Protein AF-A0A935K121-F1 (afdb_monomer)

Mean predicted aligned error: 13.32 Å

Secondary structure (DSSP, 8-state):
--SHHHHHHHHHHHHHHHHHHHHHHHHHHHHHHHHHHHHHHHHHHHHHHHHHHHHHHHT---EEEETTTTEEEE-HHHHHHTT--GGGHHHHTT--

Organism: NCBI:txid2899244

pLDDT: mean 79.19, std 12.78, range [46.12, 96.81]

Radius of gyration: 29.62 Å; Cα contacts (8 Å, |Δi|>4): 40; chains: 1; bounding box: 50×32×86 Å

Foldseek 3Di:
DPVVVVVVVVVVVVVVVVVVVVVVVVVVVVVVVVVVVVVVVVVVVVVVVVVLVVCQVVLHKDWDADPVVRDIDIDPSVCVSVVHDPVPPVPVSVPD

Structure (mmCIF, N/CA/C/O backbone):
data_AF-A0A935K121-F1
#
_entry.id   AF-A0A935K121-F1
#
loop_
_atom_site.group_PDB
_atom_site.id
_atom_site.type_symbol
_atom_site.label_atom_id
_atom_site.label_alt_id
_atom_site.label_comp_id
_atom_site.label_asym_id
_atom_site.label_entity_id
_atom_site.label_seq_id
_atom_site.pdbx_PDB_ins_code
_atom_site.Cartn_x
_atom_site.Cartn_y
_atom_site.Cartn_z
_atom_site.occupancy
_atom_site.B_iso_or_equiv
_atom_site.auth_seq_id
_atom_site.auth_comp_id
_atom_site.auth_asym_id
_atom_site.auth_atom_id
_atom_site.pdbx_PDB_model_num
ATOM 1 N N . MET A 1 1 ? 31.217 -5.859 -59.301 1.00 59.84 1 MET A N 1
ATOM 2 C CA . MET A 1 1 ? 31.493 -6.651 -58.084 1.00 59.84 1 MET A CA 1
ATOM 3 C C . MET A 1 1 ? 31.872 -5.676 -56.968 1.00 59.84 1 MET A C 1
ATOM 5 O O . MET A 1 1 ? 33.045 -5.379 -56.870 1.00 59.84 1 MET A O 1
ATOM 9 N N . ASN A 1 2 ? 30.900 -5.040 -56.279 1.00 62.22 2 ASN A N 1
ATOM 10 C CA . ASN A 1 2 ? 31.145 -4.176 -55.091 1.00 62.22 2 ASN A CA 1
ATOM 11 C C . ASN A 1 2 ? 29.881 -3.623 -54.372 1.00 62.22 2 ASN A C 1
ATOM 13 O O . ASN A 1 2 ? 30.006 -2.711 -53.563 1.00 62.22 2 ASN A O 1
ATOM 17 N N . ALA A 1 3 ? 28.670 -4.148 -54.614 1.00 72.00 3 ALA A N 1
ATOM 18 C CA . ALA A 1 3 ? 27.440 -3.629 -53.983 1.00 72.00 3 ALA A CA 1
ATOM 19 C C . ALA A 1 3 ? 26.908 -4.491 -52.815 1.00 72.00 3 ALA A C 1
ATOM 21 O O . ALA A 1 3 ? 26.134 -4.011 -51.987 1.00 72.00 3 ALA A O 1
ATOM 22 N N . ASP A 1 4 ? 27.331 -5.754 -52.708 1.00 78.69 4 ASP A N 1
ATOM 23 C CA . ASP A 1 4 ? 26.738 -6.705 -51.756 1.00 78.69 4 ASP A CA 1
ATOM 24 C C . ASP A 1 4 ? 27.190 -6.485 -50.309 1.00 78.69 4 ASP A C 1
ATOM 26 O O . ASP A 1 4 ? 26.422 -6.708 -49.372 1.00 78.69 4 ASP A O 1
ATOM 30 N N . TRP A 1 5 ? 28.415 -5.993 -50.106 1.00 78.12 5 TRP A N 1
ATOM 31 C CA . TRP A 1 5 ? 28.935 -5.703 -48.769 1.00 78.12 5 TRP A CA 1
ATOM 32 C C . TRP A 1 5 ? 28.259 -4.472 -48.148 1.00 78.12 5 TRP A C 1
ATOM 34 O O . TRP A 1 5 ? 27.997 -4.471 -46.949 1.00 78.12 5 TRP A O 1
ATOM 44 N N . GLN A 1 6 ? 27.882 -3.473 -48.960 1.00 79.69 6 GLN A N 1
ATOM 45 C CA . GLN A 1 6 ? 27.148 -2.290 -48.496 1.00 79.69 6 GLN A CA 1
ATOM 46 C C . GLN A 1 6 ? 25.730 -2.650 -48.042 1.00 79.69 6 GLN A C 1
ATOM 48 O O . GLN A 1 6 ? 25.289 -2.217 -46.979 1.00 79.69 6 GLN A O 1
ATOM 53 N N . ARG A 1 7 ? 25.031 -3.508 -48.798 1.00 75.94 7 ARG A N 1
ATOM 54 C CA . ARG A 1 7 ? 23.695 -3.997 -48.417 1.00 75.94 7 ARG A CA 1
ATOM 55 C C . ARG A 1 7 ? 23.734 -4.805 -47.119 1.00 75.94 7 ARG A C 1
ATOM 57 O O . ARG A 1 7 ? 22.887 -4.607 -46.254 1.00 75.94 7 ARG A O 1
ATOM 64 N N . ARG A 1 8 ? 24.740 -5.670 -46.947 1.00 78.06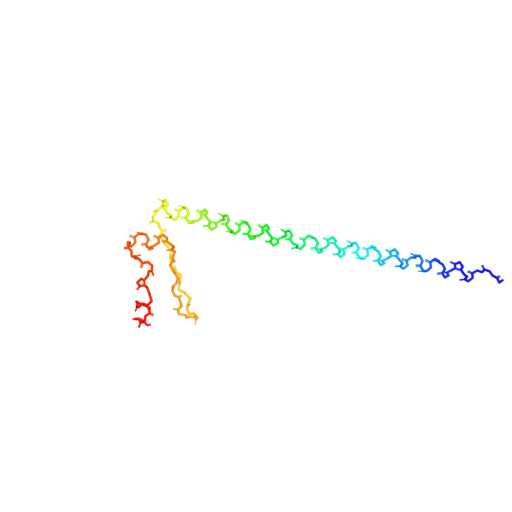 8 ARG A N 1
ATOM 65 C CA . ARG A 1 8 ? 24.931 -6.448 -45.709 1.00 78.06 8 ARG A CA 1
ATOM 66 C C . ARG A 1 8 ? 25.307 -5.563 -44.518 1.00 78.06 8 ARG A C 1
ATOM 68 O O . ARG A 1 8 ? 24.794 -5.786 -43.428 1.00 78.06 8 ARG A O 1
ATOM 75 N N . ALA A 1 9 ? 26.129 -4.535 -44.724 1.00 78.44 9 ALA A N 1
ATOM 76 C CA . ALA A 1 9 ? 26.507 -3.593 -43.671 1.00 78.44 9 ALA A CA 1
ATOM 77 C C . ALA A 1 9 ? 25.302 -2.798 -43.131 1.00 78.44 9 ALA A C 1
ATOM 79 O O . ALA A 1 9 ? 25.168 -2.638 -41.920 1.00 78.44 9 ALA A O 1
ATOM 80 N N . ILE A 1 10 ? 24.387 -2.369 -44.007 1.00 81.00 10 ILE A N 1
ATOM 81 C CA . ILE A 1 10 ? 23.167 -1.645 -43.610 1.00 81.00 10 ILE A CA 1
ATOM 82 C C . ILE A 1 10 ? 22.219 -2.554 -42.813 1.00 81.00 10 ILE A C 1
ATOM 84 O O . ILE A 1 10 ? 21.668 -2.130 -41.797 1.00 81.00 10 ILE A O 1
ATOM 88 N N . LEU A 1 11 ? 22.071 -3.818 -43.226 1.00 79.50 11 LEU A N 1
ATOM 89 C CA . LEU A 1 11 ? 21.242 -4.795 -42.511 1.00 79.50 11 LEU A CA 1
ATOM 90 C C . LEU A 1 11 ? 21.797 -5.114 -41.113 1.00 79.50 11 LEU A C 1
ATOM 92 O O . LEU A 1 11 ? 21.032 -5.172 -40.152 1.00 79.50 11 LEU A O 1
ATOM 96 N N . MET A 1 12 ? 23.120 -5.257 -40.981 1.00 80.12 12 MET A N 1
ATOM 97 C CA . MET A 1 12 ? 23.772 -5.516 -39.690 1.00 80.12 12 MET A CA 1
ATOM 98 C C . MET A 1 12 ? 23.703 -4.304 -38.747 1.00 80.12 12 MET A C 1
ATOM 100 O O . MET A 1 12 ? 23.465 -4.472 -37.553 1.00 80.12 12 MET A O 1
ATOM 104 N N . GLY A 1 13 ? 23.846 -3.080 -39.270 1.00 85.38 13 GLY A N 1
ATOM 105 C CA . GLY A 1 13 ? 23.717 -1.854 -38.474 1.00 85.38 13 GLY A CA 1
ATOM 106 C C . GLY A 1 13 ? 22.289 -1.604 -37.978 1.00 85.38 13 GLY A C 1
ATOM 107 O O . GLY A 1 13 ? 22.085 -1.266 -36.813 1.00 85.38 13 GLY A O 1
ATOM 108 N N . GLY A 1 14 ? 21.288 -1.830 -38.835 1.00 87.75 14 GLY A N 1
ATOM 109 C CA . GLY A 1 14 ? 19.878 -1.653 -38.479 1.00 87.75 14 GLY A CA 1
ATOM 110 C C . GLY A 1 14 ? 19.399 -2.635 -37.408 1.00 87.75 14 GLY A C 1
ATOM 111 O O . GLY A 1 14 ? 18.682 -2.239 -36.490 1.00 87.75 14 GLY A O 1
ATOM 112 N N . LEU A 1 15 ? 19.849 -3.893 -37.469 1.00 91.44 15 LEU A N 1
ATOM 113 C CA . LEU A 1 15 ? 19.509 -4.903 -36.464 1.00 91.44 15 LEU A CA 1
ATOM 114 C C . LEU A 1 15 ? 20.029 -4.518 -35.072 1.00 91.44 15 LEU A C 1
ATOM 116 O O . LEU A 1 15 ? 19.304 -4.654 -34.089 1.00 91.44 15 LEU A O 1
ATOM 120 N N . GLY A 1 16 ? 21.249 -3.979 -34.990 1.00 92.94 16 GLY A N 1
ATOM 121 C CA . GLY A 1 16 ? 21.817 -3.495 -33.732 1.00 92.94 16 GLY A CA 1
ATOM 122 C C . GLY A 1 16 ? 20.990 -2.372 -33.106 1.00 92.94 16 GLY A C 1
ATOM 123 O O . GLY A 1 16 ? 20.743 -2.395 -31.905 1.00 92.94 16 GLY A O 1
ATOM 124 N N . ILE A 1 17 ? 20.490 -1.438 -33.920 1.00 95.06 17 ILE A N 1
ATOM 125 C CA . ILE A 1 17 ? 19.633 -0.339 -33.451 1.00 95.06 17 ILE A CA 1
ATOM 126 C C . ILE A 1 17 ? 18.296 -0.876 -32.935 1.00 95.06 17 ILE A C 1
ATOM 128 O O . ILE A 1 17 ? 17.850 -0.464 -31.871 1.00 95.06 17 ILE A O 1
ATOM 132 N N . VAL A 1 18 ? 17.670 -1.818 -33.643 1.00 95.81 18 VAL A N 1
ATOM 133 C CA . VAL A 1 18 ? 16.395 -2.413 -33.209 1.00 95.81 18 VAL A CA 1
ATOM 134 C C . VAL A 1 18 ? 16.562 -3.174 -31.894 1.00 95.81 18 VAL A C 1
ATOM 136 O O . VAL A 1 18 ? 15.753 -3.006 -30.983 1.00 95.81 18 VAL A O 1
ATOM 139 N N . LEU A 1 19 ? 17.630 -3.965 -31.765 1.00 95.75 19 LEU A N 1
ATOM 140 C CA . LEU A 1 19 ? 17.937 -4.683 -30.528 1.00 95.75 19 LEU A CA 1
ATOM 141 C C . LEU A 1 19 ? 18.258 -3.721 -29.382 1.00 95.75 19 LEU A C 1
ATOM 143 O O . LEU A 1 19 ? 17.794 -3.932 -28.265 1.00 95.75 19 LEU A O 1
ATOM 147 N N . PHE A 1 20 ? 19.000 -2.649 -29.657 1.00 96.31 20 PHE A N 1
ATOM 148 C CA . PHE A 1 20 ? 19.338 -1.630 -28.668 1.00 96.31 20 PHE A CA 1
ATOM 149 C C . PHE A 1 20 ? 18.094 -0.879 -28.188 1.00 96.31 20 PHE A C 1
ATOM 151 O O . PHE A 1 20 ? 17.855 -0.815 -26.987 1.00 96.31 20 PHE A O 1
ATOM 158 N N . LEU A 1 21 ? 17.259 -0.388 -29.108 1.00 96.81 21 LEU A N 1
ATOM 159 C CA . LEU A 1 21 ? 16.006 0.293 -28.777 1.00 96.81 21 LEU A CA 1
ATOM 160 C C . LEU A 1 21 ? 15.050 -0.633 -28.019 1.00 96.81 21 LEU A C 1
ATOM 162 O O . LEU A 1 21 ? 14.457 -0.218 -27.025 1.00 96.81 21 LEU A O 1
ATOM 166 N N . GLY A 1 22 ? 14.942 -1.897 -28.437 1.00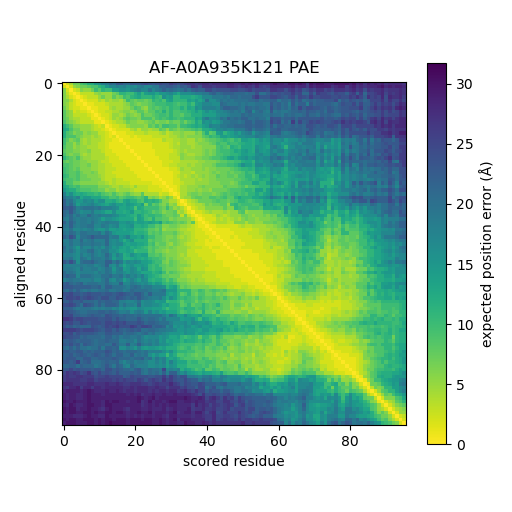 96.56 22 GLY A N 1
ATOM 167 C CA . GLY A 1 22 ? 14.156 -2.907 -27.733 1.00 96.56 22 GLY A CA 1
ATOM 168 C C . GLY A 1 22 ? 14.665 -3.148 -26.310 1.00 96.56 22 GLY A C 1
ATOM 169 O O . GLY A 1 22 ? 13.884 -3.102 -25.362 1.00 96.56 22 GLY A O 1
ATOM 170 N N . MET A 1 23 ? 15.978 -3.323 -26.143 1.00 95.94 23 MET A N 1
ATOM 171 C CA . MET A 1 23 ? 16.612 -3.501 -24.835 1.00 95.94 23 MET A CA 1
ATOM 172 C C . MET A 1 23 ? 16.419 -2.270 -23.939 1.00 95.94 23 MET A C 1
ATOM 174 O O . MET A 1 23 ? 16.084 -2.410 -22.765 1.00 95.94 23 MET A O 1
ATOM 178 N N . SER A 1 24 ? 16.563 -1.058 -24.482 1.00 95.12 24 SER A N 1
ATOM 179 C CA . SER A 1 24 ? 16.314 0.186 -23.745 1.00 95.12 24 SER A CA 1
ATOM 180 C C . SER A 1 24 ? 14.863 0.295 -23.274 1.00 95.12 24 SER A C 1
ATOM 182 O O . SER A 1 24 ? 14.624 0.685 -22.132 1.00 95.12 24 SER A O 1
ATOM 184 N N . LEU A 1 25 ? 13.891 -0.089 -24.107 1.00 95.62 25 LEU A N 1
ATOM 185 C CA . LEU A 1 25 ? 12.478 -0.102 -23.718 1.00 95.62 25 LEU A CA 1
ATOM 186 C C . LEU A 1 25 ? 12.201 -1.117 -22.606 1.00 95.62 25 LEU A C 1
ATOM 188 O O . LEU A 1 25 ? 11.489 -0.789 -21.657 1.00 95.62 25 LEU A O 1
ATOM 192 N N . VAL A 1 26 ? 12.795 -2.311 -22.684 1.00 94.38 26 VAL A N 1
ATOM 193 C CA . VAL A 1 26 ? 12.685 -3.327 -21.625 1.00 94.38 26 VAL A CA 1
ATOM 194 C C . VAL A 1 26 ? 13.282 -2.814 -20.315 1.00 94.38 26 VAL A C 1
ATOM 196 O O . VAL A 1 26 ? 12.663 -2.978 -19.270 1.00 94.38 26 VAL A O 1
ATOM 199 N N . LEU A 1 27 ? 14.431 -2.136 -20.349 1.00 93.31 27 LEU A N 1
ATOM 200 C CA . LEU A 1 27 ? 15.043 -1.558 -19.148 1.00 93.31 27 LEU A CA 1
ATOM 201 C C . LEU A 1 27 ? 14.170 -0.470 -18.511 1.00 93.31 27 LEU A C 1
ATOM 203 O O . LEU A 1 27 ? 13.979 -0.473 -17.295 1.00 93.31 27 LEU A O 1
ATOM 207 N N . ILE A 1 28 ? 13.597 0.427 -19.320 1.00 92.06 28 ILE A N 1
ATOM 208 C CA . ILE A 1 28 ? 12.657 1.448 -18.833 1.00 92.06 28 ILE A CA 1
ATOM 209 C C . ILE A 1 28 ? 11.419 0.779 -18.226 1.00 92.06 28 ILE A C 1
ATOM 211 O O . ILE A 1 28 ? 10.946 1.195 -17.169 1.00 92.06 28 ILE A O 1
ATOM 215 N N . TRP A 1 29 ? 10.900 -0.268 -18.867 1.00 89.19 29 TRP A N 1
ATOM 216 C CA . TRP A 1 29 ? 9.761 -1.027 -18.359 1.00 89.19 29 TRP A CA 1
ATOM 217 C C . TRP A 1 29 ? 10.073 -1.710 -17.018 1.00 89.19 29 TRP A C 1
ATOM 219 O O . TRP A 1 29 ? 9.297 -1.561 -16.075 1.00 89.19 29 TRP A O 1
ATOM 229 N N . LEU A 1 30 ? 11.232 -2.366 -16.891 1.00 87.25 30 LEU A N 1
ATOM 230 C CA . LEU A 1 30 ? 11.680 -3.003 -15.646 1.00 87.25 30 LEU A CA 1
ATOM 231 C C . LEU A 1 30 ? 11.810 -1.996 -14.499 1.00 87.25 30 LEU A C 1
ATOM 233 O O . LEU A 1 30 ? 11.380 -2.275 -13.382 1.00 87.25 30 LEU A O 1
ATOM 237 N N . PHE A 1 31 ? 12.363 -0.815 -14.780 1.00 87.38 31 PHE A N 1
ATOM 238 C CA . PHE A 1 31 ? 12.517 0.241 -13.783 1.00 87.38 31 PHE A CA 1
ATOM 239 C C . PHE A 1 31 ? 11.162 0.771 -13.297 1.00 87.38 31 PHE A C 1
ATOM 241 O O . PHE A 1 31 ? 10.914 0.854 -12.095 1.00 87.38 31 PHE A O 1
ATOM 248 N N . ARG A 1 32 ? 10.240 1.057 -14.227 1.00 79.00 32 ARG A N 1
ATOM 249 C CA . ARG A 1 32 ? 8.889 1.536 -13.889 1.00 79.00 32 ARG A CA 1
ATOM 250 C C . ARG A 1 32 ? 8.069 0.508 -13.111 1.00 79.00 32 ARG A C 1
ATOM 252 O O . ARG A 1 32 ? 7.222 0.900 -12.311 1.00 79.00 32 ARG A O 1
ATOM 259 N N . ASN A 1 33 ? 8.310 -0.784 -13.332 1.00 78.88 33 ASN A N 1
ATOM 260 C CA . ASN A 1 33 ? 7.593 -1.849 -12.636 1.00 78.88 33 ASN A CA 1
ATOM 261 C C . ASN A 1 33 ? 7.861 -1.834 -11.120 1.00 78.88 33 ASN A C 1
ATOM 263 O O . ASN A 1 33 ? 6.949 -2.087 -10.340 1.00 78.88 33 ASN A O 1
ATOM 267 N N . GLN A 1 34 ? 9.071 -1.465 -10.686 1.00 69.31 34 GLN A N 1
ATOM 268 C CA . GLN A 1 34 ? 9.392 -1.422 -9.253 1.00 69.31 34 GLN A CA 1
ATOM 269 C C . GLN A 1 34 ? 8.766 -0.232 -8.520 1.00 69.31 34 GLN A C 1
ATOM 271 O O . GLN A 1 34 ? 8.390 -0.336 -7.352 1.00 69.31 34 GLN A O 1
ATOM 276 N N . GLU A 1 35 ? 8.623 0.902 -9.202 1.00 71.00 35 GLU A N 1
ATOM 277 C CA . GLU A 1 35 ? 8.108 2.130 -8.596 1.00 71.00 35 GLU A CA 1
ATOM 278 C C . GLU A 1 35 ? 6.618 2.001 -8.231 1.00 71.00 35 GLU A C 1
ATOM 280 O O . GLU A 1 35 ? 6.170 2.497 -7.196 1.00 71.00 35 GLU A O 1
ATOM 285 N N . ALA A 1 36 ? 5.852 1.265 -9.044 1.00 72.94 36 ALA A N 1
ATOM 286 C CA . ALA A 1 36 ? 4.427 1.040 -8.821 1.00 72.94 36 ALA A CA 1
ATOM 287 C C . ALA A 1 36 ? 4.151 0.226 -7.546 1.00 72.94 36 ALA A C 1
ATOM 289 O O . ALA A 1 36 ? 3.264 0.580 -6.763 1.00 72.94 36 ALA A O 1
ATOM 290 N N . GLU A 1 37 ? 4.931 -0.830 -7.311 1.00 78.94 37 GLU A N 1
ATOM 291 C CA . GLU A 1 37 ? 4.760 -1.695 -6.143 1.00 78.94 37 GLU A CA 1
ATOM 292 C C . GLU A 1 37 ? 5.117 -0.956 -4.853 1.00 78.94 37 GLU A C 1
ATOM 294 O O . GLU A 1 37 ? 4.312 -0.936 -3.918 1.00 78.94 37 GLU A O 1
ATOM 299 N N . PHE A 1 38 ? 6.257 -0.260 -4.820 1.00 76.44 38 PHE A N 1
ATOM 300 C CA . PHE A 1 38 ? 6.695 0.466 -3.627 1.00 76.44 38 PHE A CA 1
ATOM 301 C C . PHE A 1 38 ? 5.722 1.587 -3.239 1.00 76.44 38 PHE A C 1
ATOM 303 O O . PHE A 1 38 ? 5.340 1.712 -2.074 1.00 76.44 38 PHE A O 1
ATOM 310 N N . VAL A 1 39 ? 5.245 2.362 -4.218 1.00 81.62 39 VAL A N 1
ATOM 311 C CA . VAL A 1 39 ? 4.261 3.425 -3.968 1.00 81.62 39 VAL A CA 1
ATOM 312 C C . VAL A 1 39 ? 2.931 2.847 -3.474 1.00 81.62 39 VAL A C 1
ATOM 314 O O . VAL A 1 39 ? 2.287 3.454 -2.615 1.00 81.62 39 VAL A O 1
ATOM 317 N N . SER A 1 40 ? 2.505 1.686 -3.982 1.00 82.62 40 SER A N 1
ATOM 318 C CA . SER A 1 40 ? 1.277 1.025 -3.520 1.00 82.62 40 SER A CA 1
ATOM 319 C C . SER A 1 40 ? 1.401 0.508 -2.083 1.00 82.62 40 SER A C 1
ATOM 321 O O . SER A 1 40 ? 0.502 0.743 -1.273 1.00 82.62 40 SER A O 1
ATOM 323 N N . ALA A 1 41 ? 2.538 -0.105 -1.742 1.00 85.88 41 ALA A N 1
ATOM 324 C CA . ALA A 1 41 ? 2.811 -0.630 -0.412 1.00 85.88 41 ALA A CA 1
ATOM 325 C C . ALA A 1 41 ? 2.915 0.495 0.625 1.00 85.88 41 ALA A C 1
ATOM 327 O O . ALA A 1 41 ? 2.323 0.403 1.699 1.00 85.88 41 ALA A O 1
ATOM 328 N N . GLU A 1 42 ? 3.590 1.595 0.286 1.00 88.25 42 GLU A N 1
ATOM 329 C CA . GLU A 1 42 ? 3.737 2.737 1.188 1.00 88.25 42 GLU A CA 1
ATOM 330 C C . GLU A 1 42 ? 2.407 3.473 1.408 1.00 88.25 42 GLU A C 1
ATOM 332 O O . GLU A 1 42 ? 2.070 3.838 2.537 1.00 88.25 42 GLU A O 1
ATOM 337 N N . LYS A 1 43 ? 1.590 3.630 0.356 1.00 89.00 43 LYS A N 1
ATOM 338 C CA . LYS A 1 43 ? 0.219 4.151 0.492 1.00 89.00 43 LYS A CA 1
ATOM 339 C C . LYS A 1 43 ? -0.636 3.252 1.380 1.00 89.00 43 LYS A C 1
ATOM 341 O O . LYS A 1 43 ? -1.357 3.761 2.236 1.00 89.00 43 LYS A O 1
ATOM 346 N N . LEU A 1 44 ? -0.552 1.933 1.196 1.00 88.31 44 LEU A N 1
ATOM 347 C CA . LEU A 1 44 ? -1.289 0.974 2.015 1.00 88.31 44 LEU A CA 1
ATOM 348 C C . LEU A 1 44 ? -0.868 1.069 3.485 1.00 88.31 44 LEU A C 1
ATOM 350 O O . LEU A 1 44 ? -1.732 1.194 4.351 1.00 88.31 44 LEU A O 1
ATOM 354 N N . ARG A 1 45 ? 0.442 1.091 3.759 1.00 88.88 45 ARG A N 1
ATOM 355 C CA . ARG A 1 45 ? 1.000 1.239 5.110 1.00 88.88 45 ARG A CA 1
ATOM 356 C C . ARG A 1 45 ? 0.500 2.515 5.782 1.00 88.88 45 ARG A C 1
ATOM 358 O O . ARG A 1 45 ? -0.019 2.463 6.894 1.00 88.88 45 ARG A O 1
ATOM 365 N N . ARG A 1 46 ? 0.587 3.652 5.088 1.00 91.12 46 ARG A N 1
ATOM 366 C CA . ARG A 1 46 ? 0.141 4.947 5.615 1.00 91.12 46 ARG A CA 1
ATOM 367 C C . ARG A 1 46 ? -1.361 4.971 5.901 1.00 91.12 46 ARG A C 1
ATOM 369 O O . ARG A 1 46 ? -1.771 5.468 6.946 1.00 91.12 46 ARG A O 1
ATOM 376 N N . ASN A 1 47 ? -2.176 4.410 5.011 1.00 89.56 47 ASN A N 1
ATOM 377 C CA . ASN A 1 47 ? -3.621 4.317 5.225 1.00 89.56 47 ASN A CA 1
ATOM 378 C C . ASN A 1 47 ? -3.957 3.414 6.420 1.00 89.56 47 ASN A C 1
ATOM 380 O O . ASN A 1 47 ? -4.851 3.739 7.198 1.00 89.56 47 ASN A O 1
ATOM 384 N N . GLN A 1 48 ? -3.236 2.302 6.597 1.00 89.81 48 GLN A N 1
ATOM 385 C CA . GLN A 1 48 ? -3.409 1.418 7.752 1.00 89.81 48 GLN A CA 1
ATOM 386 C C . GLN A 1 48 ? -3.044 2.117 9.066 1.00 89.81 48 GLN A C 1
ATOM 388 O O . GLN A 1 48 ? -3.753 1.957 10.057 1.00 89.81 48 GLN A O 1
ATOM 393 N N . GLU A 1 49 ? -1.973 2.910 9.084 1.00 90.19 49 GLU A N 1
ATOM 394 C CA . GLU A 1 49 ? -1.581 3.703 10.254 1.00 90.19 49 GLU A CA 1
ATOM 395 C C . GLU A 1 49 ? -2.636 4.752 10.606 1.00 90.19 49 GLU A C 1
ATOM 397 O O . GLU A 1 49 ? -3.068 4.822 11.756 1.00 90.19 49 GLU A O 1
ATOM 402 N N . GLN A 1 50 ? -3.122 5.495 9.610 1.00 90.31 50 GLN A N 1
ATOM 403 C CA . GLN A 1 50 ? -4.194 6.475 9.800 1.00 90.31 50 GLN A CA 1
ATOM 404 C C . GLN A 1 50 ? -5.489 5.826 10.293 1.00 90.31 50 GLN A C 1
ATOM 406 O O . GLN A 1 50 ? -6.145 6.361 11.184 1.00 90.31 50 GLN A O 1
ATOM 411 N N . LEU A 1 51 ? -5.852 4.662 9.749 1.00 86.50 51 LEU A N 1
ATOM 412 C CA . LEU A 1 51 ? -7.031 3.923 10.190 1.00 86.50 51 LEU A CA 1
ATOM 413 C C . LEU A 1 51 ? -6.889 3.467 11.645 1.00 86.50 51 LEU A C 1
ATOM 415 O O . LEU A 1 51 ? -7.823 3.639 12.423 1.00 86.50 51 LEU A O 1
ATOM 419 N N . ARG A 1 52 ? -5.723 2.930 12.028 1.00 84.81 52 ARG A N 1
ATOM 420 C CA . ARG A 1 52 ? -5.441 2.539 13.418 1.00 84.81 52 ARG A CA 1
ATOM 421 C C . ARG A 1 52 ? -5.540 3.730 14.365 1.00 84.81 52 ARG A C 1
ATOM 423 O O . ARG A 1 52 ? -6.124 3.609 15.438 1.00 84.81 52 ARG A O 1
ATOM 430 N N . GLU A 1 53 ? -4.994 4.878 13.976 1.00 86.50 53 GLU A N 1
ATOM 431 C CA . GLU A 1 53 ? -5.055 6.097 14.782 1.00 86.50 53 GLU A CA 1
ATOM 432 C C . GLU A 1 53 ? -6.493 6.617 14.918 1.00 86.50 53 GLU A C 1
ATOM 434 O O . GLU A 1 53 ? -6.932 6.922 16.026 1.00 86.50 53 GLU A O 1
ATOM 439 N N . ALA A 1 54 ? -7.260 6.636 13.826 1.00 86.81 54 ALA A N 1
ATOM 440 C CA . ALA A 1 54 ? -8.668 7.023 13.842 1.00 86.81 54 ALA A CA 1
ATOM 441 C C . ALA A 1 54 ? -9.513 6.088 14.721 1.00 86.81 54 ALA A C 1
ATOM 443 O O . ALA A 1 54 ? -10.311 6.562 15.529 1.00 86.81 54 ALA A O 1
ATOM 444 N N . GLN A 1 55 ? -9.302 4.772 14.610 1.00 83.88 55 GLN A N 1
ATOM 445 C CA . GLN A 1 55 ? -9.942 3.765 15.460 1.00 83.88 55 GLN A CA 1
ATOM 446 C C . GLN A 1 55 ? -9.632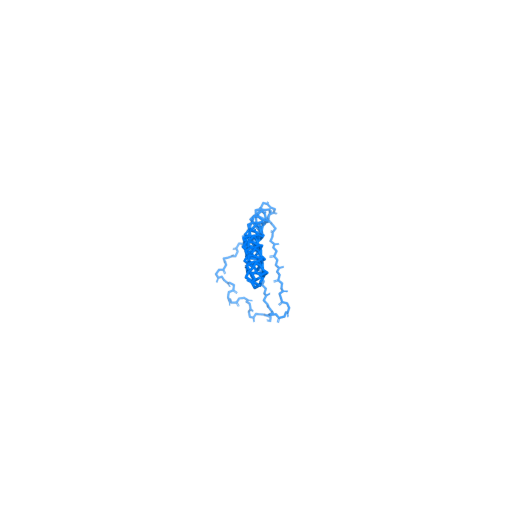 4.013 16.940 1.00 83.88 55 GLN A C 1
ATOM 448 O O . GLN A 1 55 ? -10.552 4.032 17.758 1.00 83.88 55 GLN A O 1
ATOM 453 N N . ARG A 1 56 ? -8.368 4.301 17.271 1.00 80.69 56 ARG A N 1
ATOM 454 C CA . ARG A 1 56 ? -7.924 4.602 18.639 1.00 80.69 56 ARG A CA 1
ATOM 455 C C . ARG A 1 56 ? -8.516 5.886 19.205 1.00 80.69 56 ARG A C 1
ATOM 457 O O . ARG A 1 56 ? -8.963 5.908 20.350 1.00 80.69 56 ARG A O 1
ATOM 464 N N . LEU A 1 57 ? -8.546 6.957 18.415 1.00 84.00 57 LEU A N 1
ATOM 465 C CA . LEU A 1 57 ? -9.142 8.232 18.823 1.00 84.00 57 LEU A CA 1
ATOM 466 C C . LEU A 1 57 ? -10.655 8.110 19.027 1.00 84.00 57 LEU A C 1
ATOM 468 O O . LEU A 1 57 ? -11.189 8.638 20.001 1.00 84.00 57 LEU A O 1
ATOM 472 N N . ALA A 1 58 ? -11.335 7.385 18.139 1.00 83.06 58 ALA A N 1
ATOM 473 C CA . ALA A 1 58 ? -12.772 7.153 18.227 1.00 83.06 58 ALA A CA 1
ATOM 474 C C . ALA A 1 58 ? -13.153 6.078 19.258 1.00 83.06 58 ALA A C 1
ATOM 476 O O . ALA A 1 58 ? -14.336 5.945 19.568 1.00 83.06 58 ALA A O 1
ATOM 477 N N . ARG A 1 59 ? -12.181 5.310 19.777 1.00 82.94 59 ARG A N 1
ATOM 478 C CA . ARG A 1 59 ? -12.407 4.086 20.565 1.00 82.94 59 ARG A CA 1
ATOM 479 C C . ARG A 1 59 ? -13.391 3.149 19.864 1.00 82.94 59 ARG A C 1
ATOM 481 O O . ARG A 1 59 ? -14.360 2.676 20.457 1.00 82.94 59 ARG A O 1
ATOM 488 N N . VAL A 1 60 ? -13.140 2.898 18.582 1.00 79.88 60 VAL A N 1
ATOM 489 C CA . VAL A 1 60 ? -13.932 1.995 17.743 1.00 79.88 60 VAL A CA 1
ATOM 490 C C . VAL A 1 60 ? -13.032 0.873 17.251 1.00 79.88 60 VAL A C 1
ATOM 492 O O . VAL A 1 60 ? -12.035 1.109 16.573 1.00 79.88 60 VAL A O 1
ATOM 495 N N . GLY A 1 61 ? -13.405 -0.360 17.580 1.00 81.12 61 GLY A N 1
ATOM 496 C CA . GLY A 1 61 ? -12.776 -1.565 17.059 1.00 81.12 61 GLY A CA 1
ATOM 497 C C . GLY A 1 61 ? -13.575 -2.171 15.903 1.00 81.12 61 GLY A C 1
ATOM 498 O O . GLY A 1 61 ? -14.756 -1.883 15.729 1.00 81.12 61 GLY A O 1
ATOM 499 N N . SER A 1 62 ? -12.933 -3.033 15.123 1.00 77.81 62 SER A N 1
ATOM 500 C CA . SER A 1 62 ? -13.555 -3.794 14.034 1.00 77.81 62 SER A CA 1
ATOM 501 C C . SER A 1 62 ? -13.253 -5.279 14.185 1.00 77.81 62 SER A C 1
ATOM 503 O O . SER A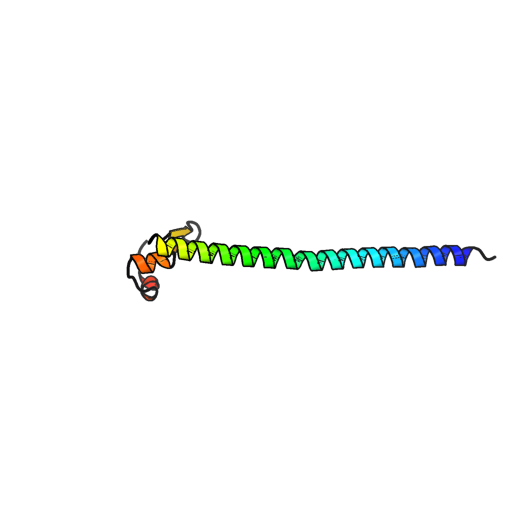 1 62 ? -12.272 -5.662 14.829 1.00 77.81 62 SER A O 1
ATOM 505 N N . TRP A 1 63 ? -14.117 -6.108 13.612 1.00 84.88 63 TRP A N 1
ATOM 506 C CA . TRP A 1 63 ? -13.953 -7.551 13.555 1.00 84.88 63 TRP A CA 1
ATOM 507 C C . TRP A 1 63 ? -14.357 -8.058 12.181 1.00 84.88 63 TRP A C 1
ATOM 509 O O . TRP A 1 63 ? -15.241 -7.490 11.541 1.00 84.88 63 TRP A O 1
ATOM 519 N N . GLU A 1 64 ? -13.693 -9.109 11.728 1.00 82.06 64 GLU A N 1
ATOM 520 C CA . GLU A 1 64 ? -13.914 -9.707 10.420 1.00 82.06 64 GLU A CA 1
ATOM 521 C C . GLU A 1 64 ? -13.921 -11.223 10.563 1.00 82.06 64 GLU A C 1
ATOM 523 O O . GLU A 1 64 ? -12.983 -11.807 11.103 1.00 82.06 64 GLU A O 1
ATOM 528 N N . LEU A 1 65 ? -14.999 -11.852 10.100 1.00 83.56 65 LEU A N 1
ATOM 529 C CA . LEU A 1 65 ? -15.132 -13.299 10.064 1.00 83.56 65 LEU A CA 1
ATOM 530 C C . LEU A 1 65 ? -14.951 -13.776 8.628 1.00 83.56 65 LEU A C 1
ATOM 532 O O . LEU A 1 65 ? -15.791 -13.513 7.767 1.00 83.56 65 LEU A O 1
ATOM 536 N N . ASP A 1 66 ? -13.887 -14.527 8.391 1.00 77.94 66 ASP A N 1
ATOM 537 C CA . ASP A 1 66 ? -13.742 -15.298 7.169 1.00 77.94 66 ASP A CA 1
ATOM 538 C C . ASP A 1 66 ? -14.597 -16.565 7.287 1.00 77.94 66 ASP A C 1
ATOM 540 O O . ASP A 1 66 ? -14.255 -17.500 8.009 1.00 77.94 66 ASP A O 1
ATOM 544 N N . LEU A 1 67 ? -15.724 -16.594 6.575 1.00 80.50 67 LEU A N 1
ATOM 545 C CA . LEU A 1 67 ? -16.660 -17.722 6.572 1.00 80.50 67 LEU A CA 1
ATOM 546 C C . LEU A 1 67 ? -16.095 -18.980 5.896 1.00 80.50 67 LEU A C 1
ATOM 548 O O . LEU A 1 67 ? -16.595 -20.074 6.144 1.00 80.50 67 LEU A O 1
ATOM 552 N N . VAL A 1 68 ? -15.076 -18.842 5.043 1.00 82.44 68 VAL A N 1
ATOM 553 C CA . VAL A 1 68 ? -14.448 -19.973 4.348 1.00 82.44 68 VAL A CA 1
ATOM 554 C C . VAL A 1 68 ? -13.437 -20.654 5.261 1.00 82.44 68 VAL A C 1
ATOM 556 O O . VAL A 1 68 ? -13.396 -21.881 5.325 1.00 82.44 68 VAL A O 1
ATOM 559 N N . SER A 1 69 ? -12.622 -19.873 5.977 1.00 79.81 69 SER A N 1
ATOM 560 C CA . SER A 1 69 ? -11.613 -20.422 6.893 1.00 79.81 69 SER A CA 1
ATOM 561 C C . SER A 1 69 ? -12.067 -20.530 8.352 1.00 79.81 69 SER A C 1
ATOM 563 O O . SER A 1 69 ? -11.346 -21.109 9.165 1.00 79.81 69 SER A O 1
ATOM 565 N N . GLY A 1 70 ? -13.231 -19.973 8.694 1.00 80.81 70 GLY A N 1
ATOM 566 C CA . GLY A 1 70 ? -13.745 -19.876 10.063 1.00 80.81 70 GLY A CA 1
ATOM 567 C C . GLY A 1 70 ? -12.942 -18.927 10.959 1.00 80.81 70 GLY A C 1
ATOM 568 O O . GLY A 1 70 ? -13.098 -18.948 12.179 1.00 80.81 70 GLY A O 1
ATOM 569 N N . LYS A 1 71 ? -12.038 -18.117 10.394 1.00 76.12 71 LYS A N 1
ATOM 570 C CA . LYS A 1 71 ? -11.130 -17.270 11.174 1.00 76.12 71 LYS A CA 1
ATOM 571 C C . LYS A 1 71 ? -11.778 -15.935 11.499 1.00 76.12 71 LYS A C 1
ATOM 573 O O . LYS A 1 71 ? -12.184 -15.200 10.605 1.00 76.12 71 LYS A O 1
ATOM 578 N N . LEU A 1 72 ? -11.794 -15.604 12.785 1.00 78.81 72 LEU A N 1
ATOM 579 C CA . LEU A 1 72 ? -12.238 -14.314 13.292 1.00 78.81 72 LEU A CA 1
ATOM 580 C C . LEU A 1 72 ? -11.026 -13.430 13.604 1.00 78.81 72 LEU A C 1
ATOM 582 O O . LEU A 1 72 ? -10.235 -13.732 14.502 1.00 78.81 72 LEU A O 1
ATOM 586 N N . ALA A 1 73 ? -10.881 -12.340 12.861 1.00 80.50 73 ALA A N 1
ATOM 587 C CA . ALA A 1 73 ? -9.877 -11.311 13.082 1.00 80.50 73 ALA A CA 1
ATOM 588 C C . ALA A 1 73 ? -10.490 -10.133 13.847 1.00 80.50 73 ALA A C 1
ATOM 590 O O . ALA A 1 73 ? -11.610 -9.717 13.566 1.00 80.50 73 ALA A O 1
ATOM 591 N N . TRP A 1 74 ? -9.739 -9.570 14.791 1.00 80.94 74 TRP A N 1
ATOM 592 C CA . TRP A 1 74 ? -10.125 -8.375 15.544 1.00 80.94 74 TRP A CA 1
ATOM 593 C C . TRP A 1 74 ? -9.070 -7.292 15.347 1.00 80.94 74 TRP A C 1
ATOM 595 O O . TRP A 1 74 ? -7.874 -7.593 15.293 1.00 80.94 74 TRP A O 1
ATOM 605 N N . SER A 1 75 ? -9.487 -6.031 15.274 1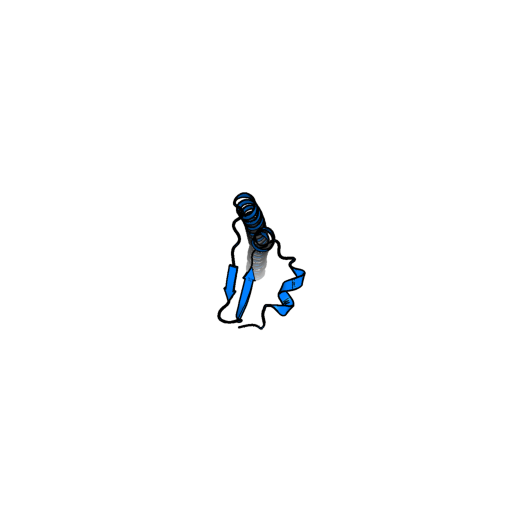.00 81.31 75 SER A N 1
ATOM 606 C CA . SER A 1 75 ? -8.544 -4.914 15.242 1.00 81.31 75 SER A CA 1
ATOM 607 C C . SER A 1 75 ? -7.836 -4.740 16.584 1.00 81.31 75 SER A C 1
ATOM 609 O O . SER A 1 75 ? -8.405 -5.006 17.643 1.00 81.31 75 SER A O 1
ATOM 611 N N . ASP A 1 76 ? -6.615 -4.199 16.548 1.00 79.31 76 ASP A N 1
ATOM 612 C CA . ASP A 1 76 ? -5.806 -3.942 17.747 1.00 79.31 76 ASP A CA 1
ATOM 613 C C . ASP A 1 76 ? -6.558 -3.096 18.793 1.00 79.31 76 ASP A C 1
ATOM 615 O O . ASP A 1 76 ? -6.491 -3.378 19.988 1.00 79.31 76 ASP A O 1
ATOM 619 N N . GLU A 1 77 ? -7.332 -2.106 18.337 1.00 80.25 77 GLU A N 1
ATOM 620 C CA . GLU A 1 77 ? -8.116 -1.228 19.210 1.00 80.25 77 GLU A CA 1
ATOM 621 C C . GLU A 1 77 ? -9.240 -1.958 19.957 1.00 80.25 77 GLU A C 1
ATOM 623 O O . GLU A 1 77 ? -9.578 -1.600 21.081 1.00 80.25 77 GLU A O 1
ATOM 628 N N . LEU A 1 78 ? -9.803 -3.024 19.387 1.00 79.12 78 LEU A N 1
ATOM 629 C CA . LEU A 1 78 ? -10.901 -3.743 20.025 1.00 79.12 78 LEU A CA 1
ATOM 630 C C . LEU A 1 78 ? -10.430 -4.485 21.286 1.00 79.12 78 LEU A C 1
ATOM 632 O O . LEU A 1 78 ? -11.150 -4.529 22.281 1.00 79.12 78 LEU A O 1
ATOM 636 N N . PHE A 1 79 ? -9.185 -4.972 21.299 1.00 76.88 79 PHE A N 1
ATOM 637 C CA . PHE A 1 79 ? -8.555 -5.496 22.516 1.00 76.88 79 PHE A CA 1
ATOM 638 C C . PHE A 1 79 ? -8.364 -4.414 23.579 1.00 76.88 79 PHE A C 1
ATOM 640 O O . PHE A 1 79 ? -8.506 -4.695 24.770 1.00 76.88 79 PHE A O 1
ATOM 647 N N . HIS A 1 80 ? -8.055 -3.184 23.157 1.00 76.25 80 HIS A N 1
ATOM 648 C CA . HIS A 1 80 ? -7.898 -2.053 24.065 1.00 76.25 80 HIS A CA 1
ATOM 649 C C . HIS A 1 80 ? -9.240 -1.650 24.689 1.00 76.25 80 HIS A C 1
ATOM 651 O O . HIS A 1 80 ? -9.324 -1.521 25.909 1.00 76.25 80 HIS A O 1
ATOM 657 N N . ILE A 1 81 ? -10.303 -1.555 23.882 1.00 77.69 81 ILE A N 1
ATOM 658 C CA . ILE A 1 81 ? -11.668 -1.260 24.347 1.00 77.69 81 ILE A CA 1
ATOM 659 C C . ILE A 1 81 ? -12.157 -2.331 25.325 1.00 77.69 81 ILE A C 1
ATOM 661 O O . ILE A 1 81 ? -12.653 -2.007 26.402 1.00 77.69 81 ILE A O 1
ATOM 665 N N . LEU A 1 82 ? -12.002 -3.610 24.972 1.00 75.25 82 LEU A N 1
ATOM 666 C CA . LEU A 1 82 ? -12.469 -4.719 25.806 1.00 75.25 82 LEU A CA 1
ATOM 667 C C . LEU A 1 82 ? -11.552 -4.997 27.010 1.00 75.25 82 LEU A C 1
ATOM 669 O O . LEU A 1 82 ? -11.889 -5.829 27.847 1.00 75.25 82 LEU A O 1
ATOM 673 N N . SER A 1 83 ? -10.407 -4.310 27.120 1.00 71.12 83 SER A N 1
ATOM 674 C CA . SER A 1 83 ? -9.402 -4.521 28.175 1.00 71.12 83 SER A CA 1
ATOM 675 C C . SER A 1 83 ? -8.915 -5.975 28.287 1.00 71.12 83 SER A C 1
ATOM 677 O O . SER A 1 83 ? -8.523 -6.430 29.362 1.00 71.12 83 SER A O 1
ATOM 679 N N . VAL A 1 84 ? -8.923 -6.717 27.175 1.00 69.56 84 VAL A N 1
ATOM 680 C CA . VAL A 1 84 ? -8.520 -8.130 27.133 1.00 69.56 84 VAL A CA 1
ATOM 681 C C . VAL A 1 84 ? -7.105 -8.238 26.574 1.00 69.56 84 VAL A C 1
ATOM 683 O O . VAL A 1 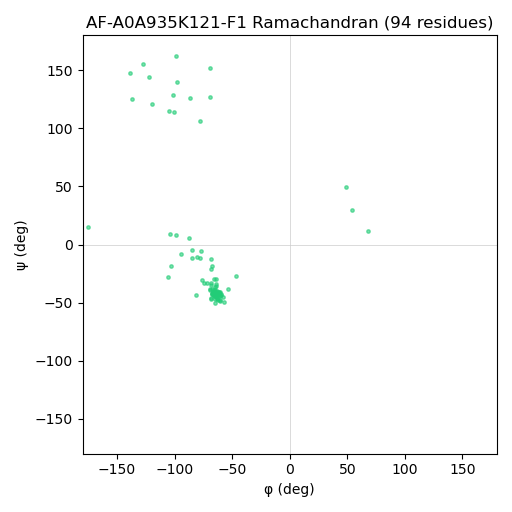84 ? -6.791 -7.715 25.506 1.00 69.56 84 VAL A O 1
ATOM 686 N N . THR A 1 85 ? -6.220 -8.942 27.281 1.00 59.97 85 THR A N 1
ATOM 687 C CA . THR A 1 85 ? -4.854 -9.192 26.806 1.00 59.97 85 THR A CA 1
ATOM 688 C C . THR A 1 85 ? -4.875 -10.150 25.611 1.00 59.97 85 THR A C 1
ATOM 690 O O . THR A 1 85 ? -5.392 -11.262 25.723 1.00 59.97 85 THR A O 1
ATOM 693 N N . ARG A 1 86 ? -4.233 -9.764 24.494 1.00 59.97 86 ARG A N 1
ATOM 694 C CA . ARG A 1 86 ? -4.100 -10.553 23.243 1.00 59.97 86 ARG A CA 1
ATOM 695 C C . ARG A 1 86 ? -3.679 -12.018 23.471 1.00 59.97 86 ARG A C 1
ATOM 697 O O . ARG A 1 86 ? -4.029 -12.894 22.691 1.00 59.97 86 ARG A O 1
ATOM 704 N N . HIS A 1 87 ? -2.966 -12.297 24.565 1.00 54.25 87 HIS A N 1
ATOM 705 C CA . HIS A 1 87 ? -2.487 -13.633 24.924 1.00 54.25 87 HIS A CA 1
ATOM 706 C C . HIS A 1 87 ? -3.606 -14.634 25.306 1.00 54.25 87 HIS A C 1
ATOM 708 O O . HIS A 1 87 ? -3.383 -15.841 25.235 1.00 54.25 87 HIS A O 1
ATOM 714 N N . HIS A 1 88 ? -4.817 -14.182 25.655 1.00 49.47 88 HIS A N 1
ATOM 715 C CA . HIS A 1 88 ? -5.915 -15.069 26.081 1.00 49.47 88 HIS A CA 1
ATOM 716 C C . HIS A 1 88 ? -6.756 -15.668 24.935 1.00 49.47 88 HIS A C 1
ATOM 718 O O . HIS A 1 88 ? -7.624 -16.503 25.187 1.00 49.47 88 HIS A O 1
ATOM 724 N N . GLN A 1 89 ? -6.515 -15.296 23.671 1.00 49.56 89 GLN A N 1
ATOM 725 C CA . GLN A 1 89 ? -7.434 -15.656 22.582 1.00 49.56 89 GLN A CA 1
ATOM 726 C C . GLN A 1 89 ? -7.214 -17.049 21.960 1.00 49.56 89 GLN A C 1
ATOM 728 O O . GLN A 1 89 ? -8.092 -17.534 21.254 1.00 49.56 89 GLN A O 1
ATOM 733 N N . LEU A 1 90 ? -6.108 -17.745 22.255 1.00 52.09 90 LEU A N 1
ATOM 734 C CA . LEU A 1 90 ? -5.893 -19.106 21.730 1.00 52.09 90 LEU A CA 1
ATOM 735 C C . LEU A 1 90 ? -6.859 -20.153 22.324 1.00 52.09 90 LEU A C 1
ATOM 737 O O . LEU A 1 90 ? -6.946 -21.251 21.789 1.00 52.09 90 LEU A O 1
ATOM 741 N N . SER A 1 91 ? -7.599 -19.825 23.393 1.00 48.97 91 SER A N 1
ATOM 742 C CA . SER A 1 91 ? -8.526 -20.759 24.057 1.0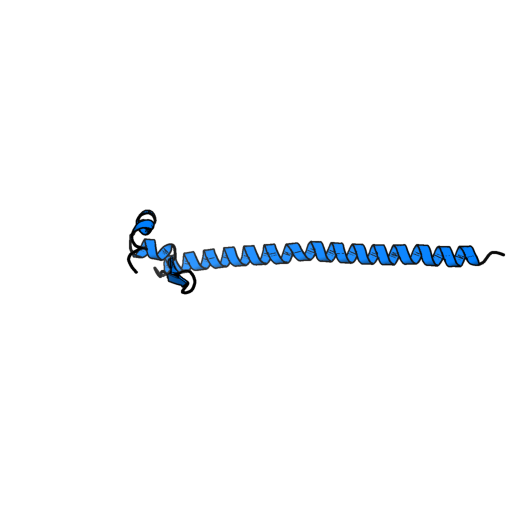0 48.97 91 SER A CA 1
ATOM 743 C C . SER A 1 91 ? -10.012 -20.471 23.779 1.00 48.97 91 SER A C 1
ATOM 745 O O . SER A 1 91 ? -10.830 -21.386 23.749 1.00 48.97 91 SER A O 1
ATOM 747 N N . ALA A 1 92 ? -10.386 -19.214 23.507 1.00 49.94 92 ALA A N 1
ATOM 748 C CA . ALA A 1 92 ? -11.790 -18.839 23.290 1.00 49.94 92 ALA A CA 1
ATOM 749 C C . ALA A 1 92 ? -12.316 -19.153 21.870 1.00 49.94 92 ALA A C 1
ATOM 751 O O . ALA A 1 92 ? -13.517 -19.085 21.635 1.00 49.94 92 ALA A O 1
ATOM 752 N N . MET A 1 93 ? -11.433 -19.508 20.929 1.00 51.09 93 MET A N 1
ATOM 753 C CA . MET A 1 93 ? -11.760 -19.751 19.513 1.00 51.09 93 MET A CA 1
ATOM 754 C C . MET A 1 93 ? -12.200 -21.190 19.178 1.00 51.09 93 MET A C 1
ATOM 756 O O . MET A 1 93 ? -12.409 -21.478 18.008 1.00 51.09 93 MET A O 1
ATOM 760 N N . ASN A 1 94 ? -12.373 -22.071 20.174 1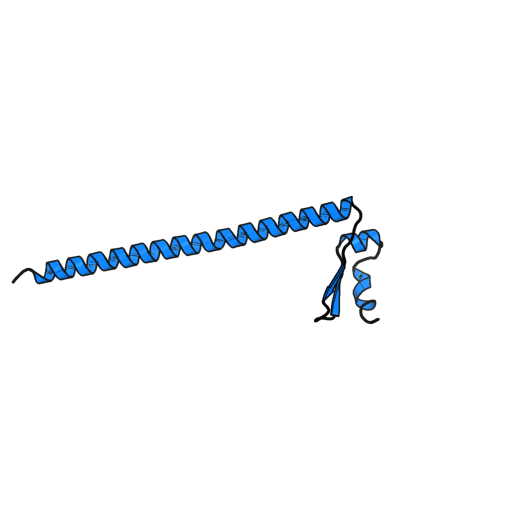.00 48.94 94 ASN A N 1
ATOM 761 C CA . ASN A 1 94 ? -12.918 -23.431 19.990 1.00 48.94 94 ASN A CA 1
ATOM 762 C C . ASN A 1 94 ? -14.384 -23.579 20.455 1.00 48.94 94 ASN A C 1
ATOM 764 O O . ASN A 1 94 ? -14.873 -24.699 20.574 1.00 48.94 94 ASN A O 1
ATOM 768 N N . PHE A 1 95 ? -15.072 -22.482 20.790 1.00 48.81 95 PHE A N 1
ATOM 769 C CA . PHE A 1 95 ? -16.426 -22.532 21.366 1.00 48.81 95 PHE A CA 1
ATOM 770 C C . PHE A 1 95 ? -17.574 -22.300 20.367 1.00 48.81 95 PHE A C 1
ATOM 772 O O . PHE A 1 95 ? -18.726 -22.232 20.796 1.00 48.81 95 PHE A O 1
ATOM 779 N N . PHE A 1 96 ? -17.288 -22.247 19.063 1.00 46.12 96 PHE A N 1
ATOM 780 C CA . PHE A 1 96 ? -18.281 -22.399 17.995 1.00 46.12 96 PHE A CA 1
ATOM 781 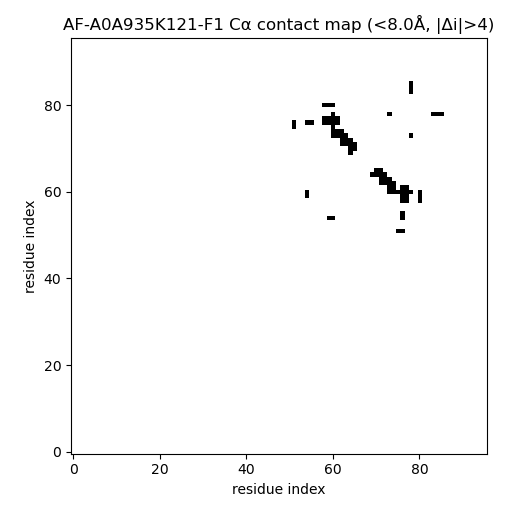C C . PHE A 1 96 ? -17.775 -23.386 16.949 1.00 46.12 96 PHE A C 1
ATOM 783 O O . PHE A 1 96 ? -16.572 -23.298 16.614 1.00 46.12 96 PHE A O 1
#

Solvent-accessible surface area (backbone atoms only — not comparable to full-atom values): 5699 Å² total; per-residue (Å²): 144,82,62,66,65,59,56,51,49,52,54,57,53,51,50,51,51,54,54,49,53,51,50,51,51,50,50,54,49,57,56,54,57,54,55,55,53,54,55,51,52,51,51,50,53,53,52,52,52,52,49,52,50,50,24,53,75,68,73,45,54,55,74,47,73,40,82,88,79,70,45,75,46,69,38,77,45,34,37,62,76,68,70,48,66,81,84,63,54,87,67,68,72,75,81,118

Sequence (96 aa):
MNADWQRRAILMGGLGIVLFLGMSLVLIWLFRNQEAEFVSAEKLRRNQEQLREAQRLARVGSWELDLVSGKLAWSDELFHILSVTRHHQLSAMNFF